Protein AF-A0A382LK13-F1 (afdb_monomer)

Secondary structure (DSSP, 8-state):
-EEES-HHHHHHHHHHHHHHSSS---EEE--TT-HHHHHHHHHHHHHHHS---EEEE---------TTT--HHHHHHHHIIIIIHHHHHHHHHHHHHHHHT-EEEEEE--THHHH--TT-HHHHHHHHHHHHHHHHHHHHHGGGTEEEEEE--------

pLDDT: mean 95.88, std 5.95, range [46.34, 98.88]

Sequence (159 aa):
MCVSRNTDEIQNVAKNITSNTRSKAFGFCCDISNTENVSDLIQSILNQFNKIDILVNNAGITKDALIIKMTENEWDEVININLKGAFNMTKAVTKPMMKNRIGRIINISSVIGITGNIGQINYAASKAGLIGMTKSTAKELASRSITANCIAPGYIQTD

Organism: NCBI:txid408172

Nearest PDB structures (foldseek):
  4jro-assembly1_D  TM=9.804E-01  e=1.209E-19  Listeria monocytogenes EGD-e
  4jro-assembly1_B  TM=9.670E-01  e=4.165E-19  Listeria monocytogenes EGD-e
  4jro-assembly1_C  TM=8.910E-01  e=2.172E-19  Listeria monocytogenes EGD-e
  1x1t-assembly1_A  TM=9.361E-01  e=2.455E-16  Pseudomonas fragi
  2ztv-assembly1_D  TM=9.335E-01  e=2.455E-16  Pseudomonas fragi

Foldseek 3Di:
DAEEQDQVVQQVVQVVCVVVDVDHGDYDHAQLLDLVRLLVVLVVVCVVPVADQEAELDDFDFDFAAPVPDDPVRLCVRLSTLAVSLVSNCVNRLVSCLVVLHHEYEHEAAVCLVVPDGRGPSNVVSSVNSVVVQVVSQVVCVVSNYHGYYDHDYDDDDD

InterPro domains:
  IPR002347 Short-chain dehydrogenase/reductase SDR [PF00106] (2-159)
  IPR002347 Short-chain dehydrogenase/reductase SDR [PR00080] (50-61)
  IPR002347 Short-chain dehydrogenase/reductase SDR [PR00080] (103-111)
  IPR002347 Short-chain dehydrogenase/reductase SDR [PR00080] (123-142)
  IPR002347 Short-chain dehydrogenase/reductase SDR [PR00081] (50-61)
  IPR002347 Short-chain dehydrogenase/reductase SDR [PR00081] (97-113)
  IPR002347 Short-chain dehydrogenase/reductase SDR [PR00081] (123-142)
  IPR002347 Short-chain dehydrogenase/reductase SDR [PR00081] (144-159)
  IPR020904 Short-chain dehydrogenase/reductase, conserved site [PS00061] (110-138)
  IPR036291 NAD(P)-binding domain superfamily [SSF51735] (2-159)

Radius of gyration: 16.33 Å; Cα contacts (8 Å, |Δi|>4): 268; chains: 1; bounding box: 41×36×41 Å

Solvent-accessible surface area (backbone atoms only — not comparable to full-atom values): 8398 Å² total; per-residue (Å²): 114,44,78,31,75,49,54,69,61,29,42,50,52,17,50,52,47,35,74,77,42,98,50,86,46,47,44,41,66,42,55,45,60,39,59,64,53,37,44,54,50,51,52,53,49,34,73,75,61,74,64,64,59,68,47,73,40,63,73,67,65,78,69,79,33,48,78,95,71,51,48,68,66,54,36,48,52,25,33,34,40,37,31,46,12,41,49,39,52,49,60,62,46,45,62,62,16,52,73,68,48,34,32,39,38,38,37,58,39,28,44,40,27,75,72,49,53,92,30,26,62,42,42,18,50,18,24,31,47,42,50,56,51,27,56,51,51,21,66,72,33,44,93,39,58,24,48,42,45,65,47,56,52,70,97,70,97,72,136

Structure (mmCIF, N/CA/C/O backbone):
data_AF-A0A382LK13-F1
#
_entry.id   AF-A0A382LK13-F1
#
loop_
_atom_site.group_PDB
_atom_site.id
_atom_site.type_symbol
_atom_site.label_atom_id
_atom_site.label_alt_id
_atom_site.label_comp_id
_atom_site.label_asym_id
_atom_site.label_entity_id
_atom_site.label_seq_id
_atom_site.pdbx_PDB_ins_code
_atom_site.Cartn_x
_atom_site.Cartn_y
_atom_site.Cartn_z
_atom_site.occupancy
_atom_site.B_iso_or_equiv
_atom_site.auth_seq_id
_atom_site.auth_comp_id
_atom_site.auth_asym_id
_atom_site.auth_atom_id
_atom_site.pdbx_PDB_model_num
ATOM 1 N N . MET A 1 1 ? -10.081 9.928 4.871 1.00 93.25 1 MET A N 1
ATOM 2 C CA . MET A 1 1 ? -8.762 10.584 5.001 1.00 93.25 1 MET A CA 1
ATOM 3 C C . MET A 1 1 ? -7.957 10.154 3.800 1.00 93.25 1 MET A C 1
ATOM 5 O O . MET A 1 1 ? -8.002 8.975 3.468 1.00 93.25 1 MET A O 1
ATOM 9 N N . CYS A 1 2 ? -7.321 11.094 3.120 1.00 94.44 2 CYS A N 1
ATOM 10 C CA . CYS A 1 2 ? -6.597 10.853 1.881 1.00 94.44 2 CYS A CA 1
ATOM 11 C C . CYS A 1 2 ? -5.125 11.181 2.136 1.00 94.44 2 CYS A C 1
ATOM 13 O O . CYS A 1 2 ? -4.834 12.196 2.765 1.00 94.44 2 CYS A O 1
ATOM 15 N N . VAL A 1 3 ? -4.216 10.313 1.697 1.00 94.31 3 VAL A N 1
ATOM 16 C CA . VAL A 1 3 ? -2.779 10.435 1.968 1.00 94.31 3 VAL A CA 1
ATOM 17 C C . VAL A 1 3 ? -2.021 10.357 0.649 1.00 94.31 3 VAL A C 1
ATOM 19 O O . VAL A 1 3 ? -2.265 9.442 -0.137 1.00 94.31 3 VAL A O 1
ATOM 22 N N . SER A 1 4 ? -1.123 11.307 0.394 1.00 93.31 4 SER A N 1
ATOM 23 C CA . SER A 1 4 ? -0.221 11.292 -0.766 1.00 93.31 4 SER A CA 1
ATOM 24 C C . SER A 1 4 ? 1.045 12.107 -0.466 1.00 93.31 4 SER A C 1
ATOM 26 O O . SER A 1 4 ? 1.144 12.721 0.590 1.00 93.31 4 SER A O 1
ATOM 28 N N . ARG A 1 5 ? 2.017 12.130 -1.385 1.00 92.44 5 ARG A N 1
ATOM 29 C CA . ARG A 1 5 ? 3.214 12.989 -1.274 1.00 92.44 5 ARG A CA 1
ATOM 30 C C . ARG A 1 5 ? 3.002 14.404 -1.830 1.00 92.44 5 ARG A C 1
ATOM 32 O O . ARG A 1 5 ? 3.836 15.270 -1.600 1.00 92.44 5 ARG A O 1
ATOM 39 N N . ASN A 1 6 ? 1.917 14.638 -2.570 1.00 92.75 6 ASN A N 1
ATOM 40 C CA . ASN A 1 6 ? 1.614 15.937 -3.168 1.00 92.75 6 ASN A CA 1
ATOM 41 C C . ASN A 1 6 ? 0.555 16.658 -2.327 1.00 92.75 6 ASN A C 1
ATOM 43 O O . ASN A 1 6 ? -0.628 16.306 -2.352 1.00 92.75 6 ASN A O 1
ATOM 47 N N . THR A 1 7 ? 0.998 17.667 -1.577 1.00 92.88 7 THR A N 1
ATOM 48 C CA . THR A 1 7 ? 0.142 18.441 -0.674 1.00 92.88 7 THR A CA 1
ATOM 49 C C . THR A 1 7 ? -1.004 19.124 -1.417 1.00 92.88 7 THR A C 1
ATOM 51 O O . THR A 1 7 ? -2.146 19.037 -0.973 1.00 92.88 7 THR A O 1
ATOM 54 N N . ASP A 1 8 ? -0.742 19.766 -2.552 1.00 92.81 8 ASP A N 1
ATOM 55 C CA . ASP A 1 8 ? -1.765 20.550 -3.248 1.00 92.81 8 ASP A CA 1
ATOM 56 C C . ASP A 1 8 ? -2.848 19.643 -3.839 1.00 92.81 8 ASP A C 1
ATOM 58 O O . ASP A 1 8 ? -4.044 19.871 -3.636 1.00 92.81 8 ASP A O 1
ATOM 62 N N . GLU A 1 9 ? -2.440 18.548 -4.481 1.00 92.94 9 GLU A N 1
ATOM 63 C CA . GLU A 1 9 ? -3.368 17.549 -5.013 1.00 92.94 9 GLU A CA 1
ATOM 64 C C . GLU A 1 9 ? -4.213 16.914 -3.907 1.00 92.94 9 GLU A C 1
ATOM 66 O O . GLU A 1 9 ? -5.436 16.823 -4.042 1.00 92.94 9 GLU A O 1
ATOM 71 N N . ILE A 1 10 ? -3.606 16.510 -2.783 1.00 94.94 10 ILE A N 1
ATOM 72 C CA . ILE A 1 10 ? -4.355 15.814 -1.730 1.00 94.94 10 ILE A CA 1
ATOM 73 C C . ILE A 1 10 ? -5.332 16.736 -1.006 1.00 94.94 10 ILE A C 1
ATOM 75 O O . ILE A 1 10 ? -6.418 16.295 -0.615 1.00 94.94 10 ILE A O 1
ATOM 79 N N . GLN A 1 11 ? -4.990 18.021 -0.866 1.00 95.19 11 GLN A N 1
ATOM 80 C CA . GLN A 1 11 ? -5.921 19.016 -0.342 1.00 95.19 11 GLN A CA 1
ATOM 81 C C . GLN A 1 11 ? -7.069 19.273 -1.320 1.00 95.19 11 GLN A C 1
ATOM 83 O O . GLN A 1 11 ? -8.221 19.357 -0.891 1.00 95.19 11 GLN A O 1
ATOM 88 N N . ASN A 1 12 ? -6.796 19.345 -2.624 1.00 95.56 12 ASN A N 1
ATOM 89 C CA . ASN A 1 12 ? -7.837 19.521 -3.637 1.00 95.56 12 ASN A CA 1
ATOM 90 C C . ASN A 1 12 ? -8.798 18.327 -3.679 1.00 95.56 12 ASN A C 1
ATOM 92 O O . ASN A 1 12 ? -10.013 18.522 -3.671 1.00 95.56 12 ASN A O 1
ATOM 96 N N . VAL A 1 13 ? -8.285 17.095 -3.613 1.00 95.00 13 VAL A N 1
ATOM 97 C CA . VAL A 1 13 ? -9.114 15.882 -3.514 1.00 95.00 13 VAL A CA 1
ATOM 98 C C . VAL A 1 13 ? -9.992 15.917 -2.260 1.00 95.00 13 VAL A C 1
ATOM 100 O O . VAL A 1 13 ? -11.196 15.676 -2.342 1.00 95.00 13 VAL A O 1
ATOM 103 N N . ALA A 1 14 ? -9.433 16.266 -1.098 1.00 95.88 14 ALA A N 1
ATOM 104 C CA . ALA A 1 14 ? -10.203 16.352 0.142 1.00 95.88 14 ALA A CA 1
ATOM 105 C C . ALA A 1 14 ? -11.300 17.432 0.086 1.00 95.88 14 ALA A C 1
ATOM 107 O O . ALA A 1 14 ? -12.428 17.194 0.534 1.00 95.88 14 ALA A O 1
ATOM 108 N N . LYS A 1 15 ? -11.005 18.597 -0.505 1.00 95.62 15 LYS A N 1
ATOM 109 C CA . LYS A 1 15 ? -11.997 19.656 -0.745 1.00 95.62 15 LYS A CA 1
ATOM 110 C C . LYS A 1 15 ? -13.111 19.170 -1.666 1.00 95.62 15 LYS A C 1
ATOM 112 O O . LYS A 1 15 ? -14.274 19.318 -1.309 1.00 95.62 15 LYS A O 1
ATOM 117 N N . ASN A 1 16 ? -12.762 18.527 -2.780 1.00 96.31 16 ASN A N 1
ATOM 118 C CA . ASN A 1 16 ? -13.726 17.996 -3.745 1.00 96.31 16 ASN A CA 1
ATOM 119 C C . ASN A 1 16 ? -14.642 16.934 -3.129 1.00 96.31 16 ASN A C 1
ATOM 121 O O . ASN A 1 16 ? -15.844 16.943 -3.375 1.00 96.31 16 ASN A O 1
ATOM 125 N N . ILE A 1 17 ? -14.117 16.034 -2.294 1.00 96.00 17 ILE A N 1
ATOM 126 C CA . ILE A 1 17 ? -14.958 15.054 -1.590 1.00 96.00 17 ILE A CA 1
ATOM 127 C C . ILE A 1 17 ? -15.906 15.766 -0.621 1.00 96.00 17 ILE A C 1
ATOM 129 O O . ILE A 1 17 ? -17.088 15.436 -0.561 1.00 96.00 17 ILE A O 1
ATOM 133 N N . THR A 1 18 ? -15.403 16.751 0.123 1.00 96.12 18 THR A N 1
ATOM 134 C CA . THR A 1 18 ? -16.205 17.477 1.116 1.00 96.12 18 THR A CA 1
ATOM 135 C C . THR A 1 18 ? -17.287 18.346 0.467 1.00 96.12 18 THR A C 1
ATOM 137 O O . THR A 1 18 ? -18.356 18.500 1.045 1.00 96.12 18 THR A O 1
ATOM 140 N N . SER A 1 19 ? -17.047 18.897 -0.728 1.00 96.12 19 SER A N 1
ATOM 141 C CA . SER A 1 19 ? -18.035 19.710 -1.451 1.00 96.12 19 SER A CA 1
ATOM 142 C C . SER A 1 19 ? -19.097 18.875 -2.170 1.00 96.12 19 SER A C 1
ATOM 144 O O . SER A 1 19 ? -20.247 19.298 -2.246 1.00 96.12 19 SER A O 1
ATOM 146 N N . ASN A 1 20 ? -18.738 17.690 -2.674 1.00 96.06 20 ASN A N 1
ATOM 147 C CA . ASN A 1 20 ? -19.639 16.839 -3.461 1.00 96.06 20 ASN A CA 1
ATOM 148 C C . ASN A 1 20 ? -20.359 15.760 -2.638 1.00 96.06 20 ASN A C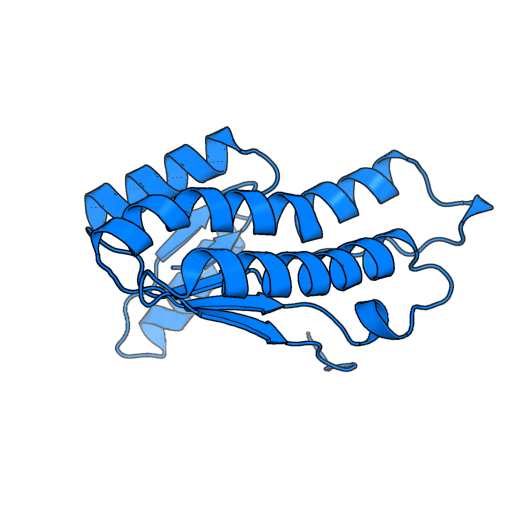 1
ATOM 150 O O . ASN A 1 20 ? -21.200 15.032 -3.164 1.00 96.06 20 ASN A O 1
ATOM 154 N N . THR A 1 21 ? -20.039 15.620 -1.351 1.00 94.44 21 THR A N 1
ATOM 155 C CA . THR A 1 21 ? -20.644 14.611 -0.473 1.00 94.44 21 THR A CA 1
ATOM 156 C C . THR A 1 21 ? -21.045 15.221 0.867 1.00 94.44 21 THR A C 1
ATOM 158 O O . THR A 1 21 ? -20.646 16.325 1.217 1.00 94.44 21 THR A O 1
ATOM 161 N N . ARG A 1 22 ? -21.823 14.486 1.671 1.00 93.56 22 ARG A N 1
ATOM 162 C CA . ARG A 1 22 ? -22.114 14.874 3.067 1.00 93.56 22 ARG A CA 1
ATOM 163 C C . ARG A 1 22 ? -20.983 14.504 4.038 1.00 93.56 22 ARG A C 1
ATOM 165 O O . ARG A 1 22 ? -21.111 14.719 5.242 1.00 93.56 22 ARG A O 1
ATOM 172 N N . SER A 1 23 ? -19.907 13.897 3.543 1.00 92.62 23 SER A N 1
ATOM 173 C CA . SER A 1 23 ? -18.789 13.412 4.346 1.00 92.62 23 SER A CA 1
ATOM 174 C C . SER A 1 23 ? -17.690 14.464 4.446 1.00 92.62 23 SER A C 1
ATOM 176 O O . SER A 1 23 ? -17.420 15.194 3.500 1.00 92.62 23 SER A O 1
ATOM 178 N N . LYS A 1 24 ? -17.000 14.509 5.590 1.00 94.81 24 LYS A N 1
ATOM 179 C CA . LYS A 1 24 ? -15.774 15.303 5.733 1.00 94.81 24 LYS A CA 1
ATOM 180 C C . LYS A 1 24 ? -14.581 14.500 5.229 1.00 94.81 24 LYS A C 1
ATOM 182 O O . LYS A 1 24 ? -14.390 13.355 5.645 1.00 94.81 24 LYS A O 1
ATOM 187 N N . ALA A 1 25 ? -13.757 15.112 4.390 1.00 95.75 25 ALA A N 1
ATOM 188 C CA . ALA A 1 25 ? -12.476 14.560 3.980 1.00 95.75 25 ALA A CA 1
ATOM 189 C C . ALA A 1 25 ? -11.324 15.469 4.417 1.00 95.75 25 ALA A C 1
ATOM 191 O O . ALA A 1 25 ? -11.460 16.682 4.531 1.00 95.75 25 ALA A O 1
ATOM 192 N N . PHE A 1 26 ? -10.179 14.843 4.664 1.00 95.75 26 PHE A N 1
ATOM 193 C CA . PHE A 1 26 ? -8.954 15.494 5.114 1.00 95.75 26 PHE A CA 1
ATOM 194 C C . PHE A 1 26 ? -7.801 14.927 4.295 1.00 95.75 26 PHE A C 1
ATOM 196 O O . PHE A 1 26 ? -7.704 13.699 4.171 1.00 95.75 26 PHE A O 1
ATOM 203 N N . GLY A 1 27 ? -6.980 15.810 3.731 1.00 95.75 27 GLY A N 1
ATOM 204 C CA . GLY A 1 27 ? -5.771 15.457 3.000 1.00 95.75 27 GLY A CA 1
ATOM 205 C C . GLY A 1 27 ? -4.547 15.548 3.906 1.00 95.75 27 GLY A C 1
ATOM 206 O O . GLY A 1 27 ? -4.400 16.525 4.638 1.00 95.75 27 GLY A O 1
ATOM 207 N N . PHE A 1 28 ? -3.676 14.546 3.848 1.00 95.75 28 PHE A N 1
ATOM 208 C CA . PHE A 1 28 ? -2.416 14.507 4.585 1.00 95.75 28 PHE A CA 1
ATOM 209 C C . PHE A 1 28 ? -1.262 14.248 3.626 1.00 95.75 28 PHE A C 1
ATOM 211 O O . PHE A 1 28 ? -1.332 13.341 2.794 1.00 95.75 28 PHE A O 1
ATOM 218 N N . CYS A 1 29 ? -0.198 15.036 3.766 1.00 95.31 29 CYS A N 1
ATOM 219 C CA . CYS A 1 29 ? 1.042 14.802 3.045 1.00 95.31 29 CYS A CA 1
ATOM 220 C C . CYS A 1 29 ? 1.910 13.813 3.833 1.00 95.31 29 CYS A C 1
ATOM 222 O O . CYS A 1 29 ? 2.182 14.046 5.011 1.00 95.31 29 CYS A O 1
ATOM 224 N N . CYS A 1 30 ? 2.293 12.694 3.222 1.00 95.94 30 CYS A N 1
ATOM 225 C CA . CYS A 1 30 ? 3.136 11.676 3.845 1.00 95.94 30 CYS A CA 1
ATOM 226 C C . CYS A 1 30 ? 3.795 10.794 2.781 1.00 95.94 30 CYS A C 1
ATOM 228 O O . CYS A 1 30 ? 3.131 10.309 1.859 1.00 95.94 30 CYS A O 1
ATOM 230 N N . ASP A 1 31 ? 5.095 10.546 2.940 1.00 95.81 31 ASP A N 1
ATOM 231 C CA . ASP A 1 31 ? 5.781 9.485 2.215 1.00 95.81 31 ASP A CA 1
ATOM 232 C C . ASP A 1 31 ? 5.607 8.156 2.952 1.00 95.81 31 ASP A C 1
ATOM 234 O O . ASP A 1 31 ? 6.219 7.899 3.989 1.00 95.81 31 ASP A O 1
ATOM 238 N N . ILE A 1 32 ? 4.775 7.283 2.384 1.00 96.88 32 ILE A N 1
ATOM 239 C CA . ILE A 1 32 ? 4.462 5.988 2.989 1.00 96.88 32 ILE A CA 1
ATOM 240 C C . ILE A 1 32 ? 5.651 5.017 2.997 1.00 96.88 32 ILE A C 1
ATOM 242 O O . ILE A 1 32 ? 5.643 4.045 3.754 1.00 96.88 32 ILE A O 1
ATOM 246 N N . SER A 1 33 ? 6.682 5.259 2.182 1.00 96.19 33 SER A N 1
ATOM 247 C CA . SER A 1 33 ? 7.898 4.441 2.179 1.00 96.19 33 SER A CA 1
ATOM 248 C C . SER A 1 33 ? 8.762 4.669 3.430 1.00 96.19 33 SER A C 1
ATOM 250 O O . SER A 1 33 ? 9.547 3.788 3.808 1.00 96.19 33 SER A O 1
ATOM 252 N N . ASN A 1 34 ? 8.560 5.802 4.119 1.00 97.06 34 ASN A N 1
ATOM 253 C CA . ASN A 1 34 ? 9.216 6.156 5.371 1.00 97.06 34 ASN A CA 1
ATOM 254 C C . ASN A 1 34 ? 8.366 5.722 6.580 1.00 97.06 34 ASN A C 1
ATOM 256 O O . ASN A 1 34 ? 7.275 6.231 6.837 1.00 97.06 34 ASN A O 1
ATOM 260 N N . THR A 1 35 ? 8.895 4.779 7.358 1.00 95.44 35 THR A N 1
ATOM 261 C CA . THR A 1 35 ? 8.200 4.193 8.512 1.00 95.44 35 THR A CA 1
ATOM 262 C C . THR A 1 35 ? 7.894 5.210 9.615 1.00 95.44 35 THR A C 1
ATOM 264 O O . THR A 1 35 ? 6.840 5.117 10.243 1.00 95.44 35 THR A O 1
ATOM 267 N N . GLU A 1 36 ? 8.788 6.170 9.860 1.00 96.69 36 GLU A N 1
ATOM 268 C CA . GLU A 1 36 ? 8.609 7.199 10.891 1.00 96.69 36 GLU A CA 1
ATOM 269 C C . GLU A 1 36 ? 7.500 8.171 10.482 1.00 96.69 36 GLU A C 1
ATOM 271 O O . GLU A 1 36 ? 6.562 8.380 11.246 1.00 96.69 36 GLU A O 1
ATOM 276 N N . ASN A 1 37 ? 7.514 8.643 9.229 1.00 95.31 37 ASN A N 1
ATOM 277 C CA . ASN A 1 37 ? 6.457 9.511 8.694 1.00 95.31 37 ASN A CA 1
ATOM 278 C C . ASN A 1 37 ? 5.071 8.856 8.785 1.00 95.31 37 ASN A C 1
ATOM 280 O O . ASN A 1 37 ? 4.093 9.519 9.133 1.00 95.31 37 ASN A O 1
ATOM 284 N N . VAL A 1 38 ? 4.979 7.553 8.497 1.00 97.88 38 VAL A N 1
ATOM 285 C CA . VAL A 1 38 ? 3.730 6.792 8.639 1.00 97.88 38 VAL A CA 1
ATOM 286 C C . VAL A 1 38 ? 3.305 6.686 10.102 1.00 97.88 38 VAL A C 1
ATOM 288 O O . VAL A 1 38 ? 2.129 6.883 10.410 1.00 97.88 38 VAL A O 1
ATOM 291 N N . SER A 1 39 ? 4.237 6.375 11.005 1.00 96.62 39 SER A N 1
ATOM 292 C CA . SER A 1 39 ? 3.953 6.266 12.438 1.00 96.62 39 SER A CA 1
ATOM 293 C C . SER A 1 39 ? 3.407 7.580 12.998 1.00 96.62 39 SER A C 1
ATOM 295 O O . SER A 1 39 ? 2.357 7.583 13.644 1.00 96.62 39 SER A O 1
ATOM 297 N N . ASP A 1 40 ? 4.067 8.695 12.688 1.00 97.19 40 ASP A N 1
ATOM 298 C CA . ASP A 1 40 ? 3.676 10.028 13.147 1.00 97.19 40 ASP A CA 1
ATOM 299 C C . ASP A 1 40 ? 2.314 10.438 12.589 1.00 97.19 40 ASP A C 1
ATOM 301 O O . ASP A 1 40 ? 1.447 10.907 13.333 1.00 97.19 40 ASP A O 1
ATOM 305 N N . LEU A 1 41 ? 2.078 10.190 11.294 1.00 97.31 41 LEU A N 1
ATOM 306 C CA . LEU A 1 41 ? 0.784 10.440 10.667 1.00 97.31 41 LEU A CA 1
ATOM 307 C C . LEU A 1 41 ? -0.326 9.659 11.375 1.00 97.31 41 LEU A C 1
ATOM 309 O O . LEU A 1 41 ? -1.321 10.246 11.795 1.00 97.31 41 LEU A O 1
ATOM 313 N N . ILE A 1 42 ? -0.170 8.341 11.516 1.00 97.75 42 ILE A N 1
ATOM 314 C CA . ILE A 1 42 ? -1.199 7.484 12.113 1.00 97.75 42 ILE A CA 1
ATOM 315 C C . ILE A 1 42 ? -1.451 7.870 13.571 1.00 97.75 42 ILE A C 1
ATOM 317 O O . ILE A 1 42 ? -2.609 7.926 13.986 1.00 97.75 42 ILE A O 1
ATOM 321 N N . GLN A 1 43 ? -0.409 8.209 14.333 1.00 96.81 43 GLN A N 1
ATOM 322 C CA . GLN A 1 43 ? -0.571 8.699 15.698 1.00 96.81 43 GLN A CA 1
ATOM 323 C C . GLN A 1 43 ? -1.370 10.008 15.737 1.00 96.81 43 GLN A C 1
ATOM 325 O O . GLN A 1 43 ? -2.294 10.134 16.540 1.00 96.81 43 GLN A O 1
ATOM 330 N N . SER A 1 44 ? -1.071 10.958 14.850 1.00 96.75 44 SER A N 1
ATOM 331 C CA . SER A 1 44 ? -1.787 12.236 14.765 1.00 96.75 44 SER A CA 1
ATOM 332 C C . SER A 1 44 ? -3.266 12.040 14.399 1.00 96.75 44 SER A C 1
ATOM 334 O O . SER A 1 44 ? -4.159 12.598 15.039 1.00 96.75 44 SER A O 1
ATOM 336 N N . ILE A 1 45 ? -3.543 11.146 13.444 1.00 96.38 45 ILE A N 1
ATOM 337 C CA . ILE A 1 45 ? -4.903 10.740 13.061 1.00 96.38 45 ILE A CA 1
ATOM 338 C C . ILE A 1 45 ? -5.652 10.133 14.250 1.00 96.38 45 ILE A C 1
ATOM 340 O O . ILE A 1 45 ? -6.797 10.497 14.520 1.00 96.38 45 ILE A O 1
ATOM 344 N N . LEU A 1 46 ? -5.024 9.210 14.976 1.00 96.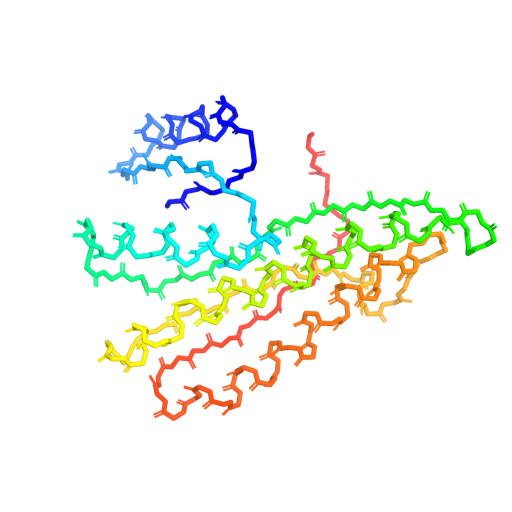38 46 LEU A N 1
ATOM 345 C CA . LEU A 1 46 ? -5.647 8.558 16.125 1.00 96.38 46 LEU A CA 1
ATOM 346 C C . LEU A 1 46 ? -5.877 9.534 17.279 1.00 96.38 46 LEU A C 1
ATOM 348 O O . LEU A 1 46 ? -6.904 9.429 17.937 1.00 96.38 46 LEU A O 1
ATOM 352 N N . ASN A 1 47 ? -4.993 10.507 17.493 1.00 96.31 47 ASN A N 1
ATOM 353 C CA . ASN A 1 47 ? -5.202 11.552 18.496 1.00 96.31 47 ASN A CA 1
ATOM 354 C C . ASN A 1 47 ? -6.422 12.425 18.165 1.00 96.31 47 ASN A C 1
ATOM 356 O O . ASN A 1 47 ? -7.137 12.851 19.068 1.00 96.31 47 ASN A O 1
ATOM 360 N N . GLN A 1 48 ? -6.675 12.684 16.879 1.00 94.88 48 GLN A N 1
ATOM 361 C CA . GLN A 1 48 ? -7.783 13.534 16.445 1.00 94.88 48 GLN A CA 1
ATOM 362 C C . GLN A 1 48 ? -9.119 12.779 16.324 1.00 94.88 48 GLN A C 1
ATOM 364 O O . GLN A 1 48 ? -10.174 13.341 16.617 1.00 94.88 48 GLN A O 1
ATOM 369 N N . PHE A 1 49 ? -9.096 11.520 15.877 1.00 93.44 49 PHE A N 1
ATOM 370 C CA . PHE A 1 49 ? -10.301 10.764 15.504 1.00 93.44 49 PHE A CA 1
ATOM 371 C C . PHE A 1 49 ? -10.517 9.479 16.316 1.00 93.44 49 PHE A C 1
ATOM 373 O O . PHE A 1 49 ? -11.521 8.796 16.118 1.00 93.44 49 PHE A O 1
ATOM 380 N N . ASN A 1 50 ? -9.606 9.142 17.235 1.00 93.44 50 ASN A N 1
ATOM 381 C CA . ASN A 1 50 ? -9.611 7.985 18.146 1.00 93.44 50 ASN A CA 1
ATOM 382 C C . ASN A 1 50 ? -9.531 6.593 17.499 1.00 93.44 50 ASN A C 1
ATOM 384 O O . ASN A 1 50 ? -9.136 5.630 18.160 1.00 93.44 50 ASN A O 1
ATOM 388 N N . LYS A 1 51 ? -9.913 6.446 16.227 1.00 94.88 51 LYS A N 1
ATOM 389 C CA . LYS A 1 51 ? 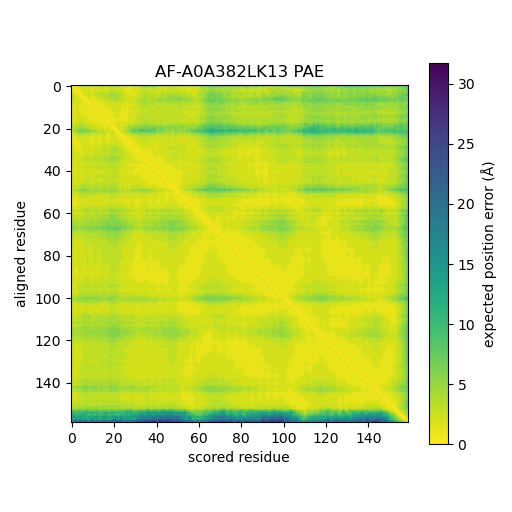-10.003 5.145 15.559 1.00 94.88 51 LYS A CA 1
ATOM 390 C C . LYS A 1 51 ? -9.756 5.217 14.056 1.00 94.88 51 LYS A C 1
ATOM 392 O O . LYS A 1 51 ? -10.015 6.230 13.413 1.00 94.88 51 LYS A O 1
ATOM 397 N N . ILE A 1 52 ? -9.320 4.085 13.506 1.00 97.44 52 ILE A N 1
ATOM 398 C CA . ILE A 1 52 ? -9.227 3.815 12.069 1.00 97.44 52 ILE A CA 1
ATOM 399 C C . ILE A 1 52 ? -9.890 2.457 11.833 1.00 97.44 52 ILE A C 1
ATOM 401 O O . ILE A 1 52 ? -9.354 1.428 12.238 1.00 97.44 52 ILE A O 1
ATOM 405 N N . ASP A 1 53 ? -11.062 2.458 11.201 1.00 97.50 53 ASP A N 1
ATOM 406 C CA . ASP A 1 53 ? -11.832 1.230 10.957 1.0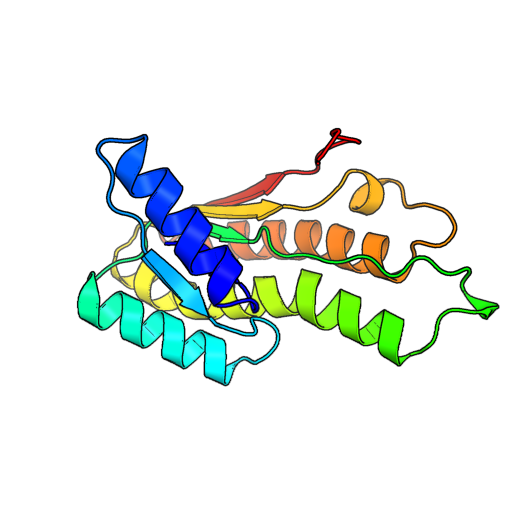0 97.50 53 ASP A CA 1
ATOM 407 C C . ASP A 1 53 ? -11.420 0.537 9.647 1.00 97.50 53 ASP A C 1
ATOM 409 O O . ASP A 1 53 ? -11.493 -0.687 9.528 1.00 97.50 53 ASP A O 1
ATOM 413 N N . ILE A 1 54 ? -10.986 1.319 8.652 1.00 98.50 54 ILE A N 1
ATOM 414 C CA . ILE A 1 54 ? -10.669 0.848 7.301 1.00 98.50 54 ILE A CA 1
ATOM 415 C C . ILE A 1 54 ? -9.347 1.466 6.843 1.00 98.50 54 ILE A C 1
ATOM 417 O O . ILE A 1 54 ? -9.173 2.683 6.907 1.00 98.50 54 ILE A O 1
ATOM 421 N N . LEU A 1 55 ? -8.446 0.626 6.341 1.00 98.69 55 LEU A N 1
ATOM 422 C CA . LEU A 1 55 ? -7.241 1.018 5.619 1.00 98.69 55 LEU A CA 1
ATOM 423 C C . LEU A 1 55 ? -7.345 0.530 4.173 1.00 98.69 55 LEU A C 1
ATOM 425 O O . LEU A 1 55 ? -7.561 -0.658 3.934 1.00 98.69 55 LEU A O 1
ATOM 429 N N . VAL A 1 56 ? -7.136 1.435 3.217 1.00 98.69 56 VAL A N 1
ATOM 430 C CA . VAL A 1 56 ? -7.011 1.099 1.793 1.00 98.69 56 VAL A CA 1
ATOM 431 C C . VAL A 1 56 ? -5.609 1.472 1.322 1.00 98.69 56 VAL A C 1
ATOM 433 O O . VAL A 1 56 ? -5.298 2.648 1.143 1.00 98.69 56 VAL A O 1
ATOM 436 N N . ASN A 1 57 ? -4.758 0.471 1.109 1.00 98.44 57 ASN A N 1
ATOM 437 C CA . ASN A 1 57 ? -3.435 0.652 0.523 1.00 98.44 57 ASN A CA 1
ATOM 438 C C . ASN A 1 57 ? -3.571 0.688 -1.002 1.00 98.44 57 ASN A C 1
ATOM 440 O O . ASN A 1 57 ? -3.538 -0.348 -1.669 1.00 98.44 57 ASN A O 1
ATOM 444 N N . ASN A 1 58 ? -3.784 1.895 -1.529 1.00 96.56 58 ASN A N 1
ATOM 445 C CA . ASN A 1 58 ? -3.954 2.153 -2.961 1.00 96.56 58 ASN A CA 1
ATOM 446 C C . ASN A 1 58 ? -2.708 2.743 -3.634 1.00 96.56 58 ASN A C 1
ATOM 448 O O . ASN A 1 58 ? -2.495 2.521 -4.822 1.00 96.56 58 ASN A O 1
ATOM 452 N N . ALA A 1 59 ? -1.906 3.510 -2.892 1.00 93.12 59 ALA A N 1
ATOM 453 C CA . ALA A 1 59 ? -0.753 4.205 -3.446 1.00 93.12 59 ALA A CA 1
ATOM 454 C C . ALA A 1 59 ? 0.186 3.234 -4.175 1.00 93.12 59 ALA A C 1
ATOM 456 O O . ALA A 1 59 ? 0.525 2.164 -3.666 1.00 93.12 59 ALA A O 1
ATOM 457 N N . GLY A 1 60 ? 0.602 3.621 -5.375 1.00 92.75 60 GLY A N 1
ATOM 458 C CA . GLY A 1 60 ? 1.569 2.863 -6.139 1.00 92.75 60 GLY A CA 1
ATOM 459 C C . GLY A 1 60 ? 2.045 3.604 -7.376 1.00 92.75 60 GLY A C 1
ATOM 460 O O . GLY A 1 60 ? 1.368 4.497 -7.878 1.00 92.75 60 GLY A O 1
ATOM 461 N N . ILE A 1 61 ? 3.219 3.213 -7.847 1.00 95.81 61 ILE A N 1
ATOM 462 C CA . ILE A 1 61 ? 3.879 3.715 -9.049 1.00 95.81 61 ILE A CA 1
ATOM 463 C C . ILE A 1 61 ? 4.326 2.539 -9.922 1.00 95.81 61 ILE A C 1
ATOM 465 O O . ILE A 1 61 ? 4.368 1.394 -9.462 1.00 95.81 61 ILE A O 1
ATOM 469 N N . THR A 1 62 ? 4.698 2.824 -11.165 1.00 93.19 62 THR A N 1
ATOM 470 C CA . THR A 1 62 ? 5.423 1.889 -12.030 1.00 93.19 62 THR A CA 1
ATOM 471 C C . THR A 1 62 ? 6.632 2.583 -12.651 1.00 93.19 62 THR A C 1
ATOM 473 O O . THR A 1 62 ? 6.630 3.804 -12.824 1.00 93.19 62 THR A O 1
ATOM 476 N N . LYS A 1 63 ? 7.667 1.802 -12.961 1.00 95.75 63 LYS A N 1
ATOM 477 C CA . LYS A 1 63 ? 8.866 2.222 -13.695 1.00 95.75 63 LYS A CA 1
ATOM 478 C C . LYS A 1 63 ? 9.179 1.129 -14.702 1.00 95.75 63 LYS A C 1
ATOM 480 O O . LYS A 1 63 ? 9.812 0.130 -14.358 1.00 95.75 63 LYS A O 1
ATOM 485 N N . ASP A 1 64 ? 8.646 1.298 -15.904 1.00 96.50 64 ASP A N 1
ATOM 486 C CA . ASP A 1 64 ? 8.699 0.276 -16.938 1.00 96.50 64 ASP A CA 1
ATOM 487 C C . ASP A 1 64 ? 10.070 0.292 -17.621 1.00 96.50 64 ASP A C 1
ATOM 489 O O . ASP A 1 64 ? 10.475 1.283 -18.227 1.00 96.50 64 ASP A O 1
ATOM 493 N N . ALA A 1 65 ? 10.778 -0.828 -17.541 1.00 95.62 65 ALA A N 1
ATOM 494 C CA . ALA A 1 65 ? 12.054 -1.048 -18.199 1.00 95.62 65 ALA A CA 1
ATOM 495 C C . ALA A 1 65 ? 12.288 -2.550 -18.400 1.00 95.62 65 ALA A C 1
ATOM 497 O O . ALA A 1 65 ? 11.982 -3.377 -17.538 1.00 95.62 65 ALA A O 1
ATOM 498 N N . LEU A 1 66 ? 12.881 -2.929 -19.537 1.00 97.31 66 LEU A N 1
ATOM 499 C CA . LEU A 1 66 ? 13.430 -4.280 -19.683 1.00 97.31 66 LEU A CA 1
ATOM 500 C C . LEU A 1 66 ? 14.474 -4.523 -18.588 1.00 97.31 66 LEU A C 1
ATOM 502 O O . LEU A 1 66 ? 15.181 -3.592 -18.214 1.00 97.31 66 LEU A O 1
ATOM 506 N N . ILE A 1 67 ? 14.626 -5.772 -18.138 1.00 97.06 67 ILE A N 1
ATOM 507 C CA . ILE A 1 67 ? 15.525 -6.130 -17.024 1.00 97.06 67 ILE A CA 1
ATOM 508 C C . ILE A 1 67 ? 16.939 -5.558 -17.223 1.00 97.06 67 ILE A C 1
ATOM 510 O O . ILE A 1 67 ? 17.506 -5.001 -16.296 1.00 97.06 67 ILE A O 1
ATOM 514 N N . ILE A 1 68 ? 17.476 -5.612 -18.447 1.00 97.44 68 ILE A N 1
ATOM 515 C CA . ILE A 1 68 ? 18.820 -5.101 -18.777 1.00 97.44 68 ILE A CA 1
ATOM 516 C C . ILE A 1 68 ? 18.967 -3.571 -18.669 1.00 97.44 68 ILE A C 1
ATOM 518 O O . ILE A 1 68 ? 20.081 -3.064 -18.625 1.00 97.44 68 ILE A O 1
ATOM 522 N N . LYS A 1 69 ? 17.857 -2.827 -18.677 1.00 97.94 69 LYS A N 1
ATOM 523 C CA . LYS A 1 69 ? 17.834 -1.358 -18.609 1.00 97.94 69 LYS A CA 1
ATOM 524 C C . LYS A 1 69 ? 17.333 -0.828 -17.270 1.00 97.94 69 LYS A C 1
ATOM 526 O O . LYS A 1 69 ? 17.499 0.358 -17.015 1.00 97.94 69 LYS A O 1
ATOM 531 N N . MET A 1 70 ? 16.694 -1.673 -16.464 1.00 98.25 70 MET A N 1
ATOM 532 C CA . MET A 1 70 ? 16.150 -1.270 -15.177 1.00 98.25 70 MET A CA 1
ATOM 533 C C . MET A 1 70 ? 17.289 -0.977 -14.209 1.00 98.25 70 MET A C 1
ATOM 535 O O . MET A 1 70 ? 18.153 -1.820 -13.975 1.00 98.25 70 MET A O 1
ATOM 539 N N . THR A 1 71 ? 17.275 0.221 -13.643 1.00 98.50 71 THR A N 1
ATOM 540 C CA . THR A 1 71 ? 18.225 0.605 -12.601 1.00 98.50 71 THR A CA 1
ATOM 541 C C . THR A 1 71 ? 17.782 0.074 -11.238 1.00 98.50 71 THR A C 1
ATOM 543 O O . THR A 1 71 ? 16.590 -0.126 -10.989 1.00 98.50 71 THR A O 1
ATOM 546 N N . GLU A 1 72 ? 18.731 -0.109 -10.318 1.00 98.25 72 GLU A N 1
ATOM 547 C CA . GLU A 1 72 ? 18.416 -0.489 -8.932 1.00 98.25 72 GLU A CA 1
ATOM 548 C C . GLU A 1 72 ? 17.517 0.551 -8.253 1.00 98.25 72 GLU A C 1
ATOM 550 O O . GLU A 1 72 ? 16.576 0.189 -7.557 1.00 98.25 72 GLU A O 1
ATOM 555 N N . ASN A 1 73 ? 17.718 1.839 -8.541 1.00 98.31 73 ASN A N 1
ATOM 556 C CA . ASN A 1 73 ? 16.875 2.906 -8.003 1.00 98.31 73 ASN A CA 1
ATOM 557 C C . ASN A 1 73 ? 15.415 2.792 -8.468 1.00 98.31 73 ASN A C 1
ATOM 559 O O . ASN A 1 73 ? 14.504 2.970 -7.665 1.00 98.31 73 ASN A O 1
ATOM 563 N N . GLU A 1 74 ? 15.166 2.487 -9.746 1.00 98.19 74 GLU A N 1
ATOM 564 C CA . GLU A 1 74 ? 13.803 2.278 -10.262 1.00 98.19 74 GLU A CA 1
ATOM 565 C C . GLU A 1 74 ? 13.147 1.028 -9.674 1.00 98.19 74 GLU A C 1
ATOM 567 O O . GLU A 1 74 ? 11.936 1.006 -9.439 1.00 98.19 74 GLU A O 1
ATOM 572 N N . TRP A 1 75 ? 13.934 -0.023 -9.443 1.00 98.44 75 TRP A N 1
ATOM 573 C CA . TRP A 1 75 ? 13.476 -1.206 -8.727 1.00 98.44 75 TRP A CA 1
ATOM 574 C C . TRP A 1 75 ? 13.079 -0.848 -7.290 1.00 98.44 75 TRP A C 1
ATOM 576 O O . TRP A 1 75 ? 11.935 -1.076 -6.884 1.00 98.44 75 TRP A O 1
ATOM 586 N N . ASP A 1 76 ? 13.995 -0.231 -6.548 1.00 98.44 76 ASP A N 1
ATOM 587 C CA . ASP A 1 76 ? 13.824 0.112 -5.143 1.00 98.44 76 ASP A CA 1
ATOM 588 C C . ASP A 1 76 ? 12.682 1.096 -4.931 1.00 98.44 76 ASP A C 1
ATOM 590 O O . ASP A 1 76 ? 11.899 0.914 -4.003 1.00 98.44 76 ASP A O 1
ATOM 594 N N . GLU A 1 77 ? 12.530 2.114 -5.780 1.00 98.06 77 GLU A N 1
ATOM 595 C CA . GLU A 1 77 ? 11.441 3.087 -5.660 1.00 98.06 77 GLU A CA 1
ATOM 596 C C . GLU A 1 77 ? 10.074 2.389 -5.743 1.00 98.06 77 GLU A C 1
ATOM 598 O O . GLU A 1 77 ? 9.202 2.598 -4.892 1.00 98.06 77 GLU A O 1
ATOM 603 N N . VAL A 1 78 ? 9.901 1.492 -6.721 1.00 98.38 78 VAL A N 1
ATOM 604 C CA . VAL A 1 78 ? 8.651 0.747 -6.913 1.00 98.38 78 VAL A CA 1
ATOM 605 C C . VAL A 1 78 ? 8.396 -0.212 -5.751 1.00 98.38 78 VAL A C 1
ATOM 607 O O . VAL A 1 78 ? 7.281 -0.238 -5.226 1.00 98.38 78 VAL A O 1
ATOM 610 N N . ILE A 1 79 ? 9.398 -0.970 -5.294 1.00 98.62 79 ILE A N 1
ATOM 611 C CA . ILE A 1 79 ? 9.240 -1.874 -4.143 1.00 98.62 79 ILE A CA 1
ATOM 612 C C . ILE A 1 79 ? 8.931 -1.086 -2.860 1.00 98.62 79 ILE A C 1
ATOM 614 O O . ILE A 1 79 ? 8.020 -1.452 -2.106 1.00 98.62 79 ILE A O 1
ATOM 618 N N . ASN A 1 80 ? 9.652 0.011 -2.618 1.00 98.31 80 ASN A N 1
ATOM 619 C CA . ASN A 1 80 ? 9.516 0.818 -1.411 1.00 98.31 80 ASN A CA 1
ATOM 620 C C . ASN A 1 80 ? 8.141 1.489 -1.315 1.00 98.31 80 ASN A C 1
ATOM 622 O O . ASN A 1 80 ? 7.551 1.529 -0.235 1.00 98.31 80 ASN A O 1
ATOM 626 N N . ILE A 1 81 ? 7.594 1.979 -2.427 1.00 97.88 81 ILE A N 1
ATOM 627 C CA . ILE A 1 81 ? 6.276 2.619 -2.428 1.00 97.88 81 ILE A CA 1
ATOM 628 C C . ILE A 1 81 ? 5.164 1.567 -2.435 1.00 97.88 81 ILE A C 1
ATOM 630 O O . ILE A 1 81 ? 4.303 1.575 -1.555 1.00 97.88 81 ILE A O 1
ATOM 634 N N . ASN A 1 82 ? 5.182 0.641 -3.396 1.00 98.38 82 ASN A N 1
ATOM 635 C CA . ASN A 1 82 ? 4.043 -0.243 -3.643 1.00 98.38 82 ASN A CA 1
ATOM 636 C C . ASN A 1 82 ? 3.897 -1.332 -2.578 1.00 98.38 82 ASN A C 1
ATOM 638 O O . ASN A 1 82 ? 2.772 -1.693 -2.235 1.00 98.38 82 ASN A O 1
ATOM 642 N N . LEU A 1 83 ? 5.013 -1.892 -2.096 1.00 98.62 83 LEU A N 1
ATOM 643 C CA . LEU A 1 83 ? 5.006 -3.031 -1.176 1.00 98.62 83 LEU A CA 1
ATOM 644 C C . LEU A 1 83 ? 5.342 -2.600 0.252 1.00 98.62 83 LEU A C 1
ATOM 646 O O . LEU A 1 83 ? 4.525 -2.786 1.156 1.00 98.62 83 LEU A O 1
ATOM 650 N N . LYS A 1 84 ? 6.513 -1.985 0.466 1.00 98.62 84 LYS A N 1
ATOM 651 C CA . LYS A 1 84 ? 6.927 -1.540 1.807 1.00 98.62 84 LYS A CA 1
ATOM 652 C C . LYS A 1 84 ? 5.993 -0.458 2.352 1.00 98.62 84 LYS A C 1
ATOM 654 O O . LYS A 1 84 ? 5.643 -0.518 3.526 1.00 98.62 84 LYS A O 1
ATOM 659 N N . GLY A 1 85 ? 5.514 0.464 1.518 1.00 98.44 85 GLY A N 1
ATOM 660 C CA . GLY A 1 85 ? 4.544 1.477 1.934 1.00 98.44 85 GLY A CA 1
ATOM 661 C C . GLY A 1 85 ? 3.240 0.878 2.467 1.00 98.44 85 GLY A C 1
ATOM 662 O O . GLY A 1 85 ? 2.784 1.229 3.556 1.00 98.44 85 GLY A O 1
ATOM 663 N N . ALA A 1 86 ? 2.682 -0.107 1.759 1.00 98.62 86 ALA A N 1
ATOM 664 C CA . ALA A 1 86 ? 1.498 -0.833 2.215 1.00 98.62 86 ALA A CA 1
ATOM 665 C C . ALA A 1 86 ? 1.760 -1.628 3.509 1.00 98.62 86 ALA A C 1
ATOM 667 O O . ALA A 1 86 ? 0.897 -1.682 4.392 1.00 98.62 86 ALA A O 1
ATOM 668 N N . PHE A 1 87 ? 2.954 -2.212 3.654 1.00 98.75 87 PHE A N 1
ATOM 669 C CA . PHE A 1 87 ? 3.388 -2.854 4.895 1.00 98.75 87 PHE A CA 1
ATOM 670 C C . PHE A 1 87 ? 3.464 -1.858 6.061 1.00 98.75 87 PHE A C 1
ATOM 672 O O . PHE A 1 87 ? 2.910 -2.134 7.124 1.00 98.75 87 PHE A O 1
ATOM 679 N N . ASN A 1 88 ? 4.088 -0.694 5.866 1.00 98.69 88 ASN A N 1
ATOM 680 C CA . ASN A 1 88 ? 4.235 0.340 6.892 1.00 98.69 88 ASN A CA 1
ATOM 681 C C . ASN A 1 88 ? 2.869 0.809 7.406 1.00 98.69 88 ASN A C 1
ATOM 683 O O . ASN A 1 88 ? 2.629 0.806 8.615 1.00 98.69 88 ASN A O 1
ATOM 687 N N . MET A 1 89 ? 1.952 1.139 6.490 1.00 98.56 89 MET A N 1
ATOM 688 C CA . MET A 1 89 ? 0.588 1.555 6.828 1.00 98.56 89 ME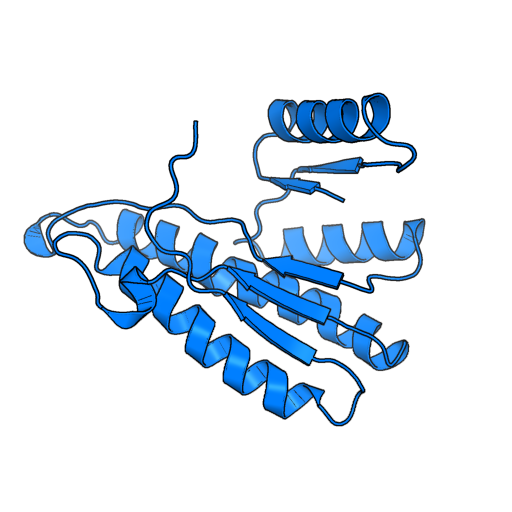T A CA 1
ATOM 689 C C . MET A 1 89 ? -0.168 0.450 7.570 1.00 98.56 89 MET A C 1
ATOM 691 O O . MET A 1 89 ? -0.777 0.702 8.609 1.00 98.56 89 MET A O 1
ATOM 695 N N . THR A 1 90 ? -0.080 -0.790 7.076 1.00 98.69 90 THR A N 1
ATOM 696 C CA . THR A 1 90 ? -0.696 -1.962 7.714 1.00 98.69 90 THR A CA 1
ATOM 697 C C . THR A 1 90 ? -0.177 -2.142 9.138 1.00 98.69 90 THR A C 1
ATOM 699 O O . THR A 1 90 ? -0.964 -2.202 10.078 1.00 98.69 90 THR A O 1
ATOM 702 N N . LYS A 1 91 ? 1.146 -2.143 9.324 1.00 98.44 91 LYS A N 1
ATOM 703 C CA . LYS A 1 91 ? 1.790 -2.281 10.634 1.00 98.44 91 LYS A CA 1
ATOM 704 C C . LYS A 1 91 ? 1.336 -1.195 11.611 1.00 98.44 91 LYS A C 1
ATOM 706 O O . LYS A 1 91 ? 1.033 -1.510 12.763 1.00 98.44 91 LYS A O 1
ATOM 711 N N . ALA A 1 92 ? 1.266 0.056 11.160 1.00 98.25 92 ALA A N 1
ATOM 712 C CA . ALA A 1 92 ? 0.893 1.190 11.999 1.00 98.25 92 ALA A CA 1
ATOM 713 C C . ALA A 1 92 ? -0.568 1.124 12.483 1.00 98.25 92 ALA A C 1
ATOM 715 O O . ALA A 1 92 ? -0.850 1.475 13.629 1.00 98.25 92 ALA A O 1
ATOM 716 N N . VAL A 1 93 ? -1.497 0.616 11.662 1.00 98.25 93 VAL A N 1
ATOM 717 C CA . VAL A 1 93 ? -2.914 0.487 12.057 1.00 98.25 93 VAL A CA 1
ATOM 718 C C . VAL A 1 93 ? -3.237 -0.805 12.812 1.00 98.25 93 VAL A C 1
ATOM 720 O O . VAL A 1 93 ? -4.258 -0.866 13.497 1.00 98.25 93 VAL A O 1
ATOM 723 N N . THR A 1 94 ? -2.386 -1.835 12.747 1.00 98.06 94 THR A N 1
ATOM 724 C CA . THR A 1 94 ? -2.673 -3.149 13.350 1.00 98.06 94 THR A CA 1
ATOM 725 C C . THR A 1 94 ? -2.943 -3.063 14.852 1.00 98.06 94 THR A C 1
ATOM 727 O O . THR A 1 94 ? -3.983 -3.525 15.318 1.00 98.06 94 THR A O 1
ATOM 730 N N . LYS A 1 95 ? -2.049 -2.441 15.633 1.00 96.81 95 LYS A N 1
ATOM 731 C CA . LYS A 1 95 ? -2.212 -2.334 17.095 1.00 96.81 95 LYS A CA 1
ATOM 732 C C . LYS A 1 95 ? -3.514 -1.616 17.505 1.00 96.81 95 LYS A C 1
ATOM 734 O O . LYS A 1 95 ? -4.239 -2.168 18.338 1.00 96.81 95 LYS A O 1
ATOM 739 N N . PRO A 1 96 ? -3.854 -0.427 16.967 1.00 97.25 96 PRO A N 1
ATOM 740 C CA . PRO A 1 96 ? -5.117 0.230 17.303 1.00 97.25 96 PRO A CA 1
ATOM 741 C C . PRO A 1 96 ? -6.347 -0.554 16.817 1.00 97.25 96 PRO A C 1
ATOM 743 O O . PRO A 1 96 ? -7.310 -0.667 17.574 1.00 97.25 96 PRO A O 1
ATOM 746 N N . MET A 1 97 ? -6.310 -1.177 15.631 1.00 98.25 97 MET A N 1
ATOM 747 C CA . MET A 1 97 ? -7.399 -2.054 15.167 1.00 98.25 97 MET A CA 1
ATOM 748 C C . MET A 1 97 ? -7.612 -3.250 16.109 1.00 98.25 97 MET A C 1
ATOM 750 O O . MET A 1 97 ? -8.745 -3.563 16.471 1.00 98.25 97 MET A O 1
ATOM 754 N N . MET A 1 98 ? -6.530 -3.883 16.582 1.00 97.50 98 MET A N 1
ATOM 755 C CA . MET A 1 98 ? -6.600 -4.993 17.542 1.00 97.50 98 MET A CA 1
ATOM 756 C C . MET A 1 98 ? -7.211 -4.559 18.876 1.00 97.50 98 MET A C 1
ATOM 758 O O . MET A 1 98 ? -8.033 -5.285 19.435 1.00 97.50 98 MET A O 1
ATOM 762 N N . LYS A 1 99 ? -6.829 -3.377 19.383 1.00 96.12 99 LYS A N 1
ATOM 763 C CA . LYS A 1 99 ? -7.396 -2.807 20.614 1.00 96.12 99 LYS A CA 1
ATOM 764 C C . LYS A 1 99 ? -8.902 -2.577 20.472 1.00 96.12 99 LYS A C 1
ATOM 766 O O . LYS A 1 99 ? -9.653 -2.905 21.386 1.00 96.12 99 LYS A O 1
ATOM 771 N N . ASN A 1 100 ? -9.330 -2.070 19.318 1.00 95.31 100 ASN A N 1
ATOM 772 C CA . ASN A 1 100 ? -10.732 -1.768 19.036 1.00 95.31 100 ASN A CA 1
ATOM 773 C C . ASN A 1 100 ? -11.544 -2.995 18.578 1.00 95.31 100 ASN A C 1
ATOM 775 O O . ASN A 1 100 ? -12.764 -2.902 18.472 1.00 95.31 100 ASN A O 1
ATOM 779 N N . ARG A 1 101 ? -10.890 -4.139 18.315 1.00 94.75 101 ARG A N 1
ATOM 780 C CA . ARG A 1 101 ? -11.490 -5.378 17.778 1.00 94.75 101 ARG A CA 1
ATOM 781 C C . ARG A 1 101 ? -12.288 -5.159 16.487 1.00 94.75 101 ARG A C 1
ATOM 783 O O . ARG A 1 101 ? -13.303 -5.813 16.248 1.00 94.75 101 ARG A O 1
ATOM 790 N N . ILE A 1 102 ? -11.827 -4.230 15.657 1.00 96.19 102 ILE A N 1
ATOM 791 C CA . ILE A 1 102 ? -12.414 -3.916 14.357 1.00 96.19 102 ILE A CA 1
ATOM 792 C C . ILE A 1 102 ? -11.313 -3.435 13.414 1.00 96.19 102 ILE A C 1
ATOM 794 O O . ILE A 1 102 ? -10.425 -2.683 13.809 1.00 96.19 102 ILE A O 1
ATOM 798 N N . GLY A 1 103 ? -11.365 -3.887 12.163 1.00 98.12 103 GLY A N 1
ATOM 799 C CA . GLY A 1 103 ? -10.431 -3.454 11.132 1.00 98.12 103 GLY A CA 1
ATOM 800 C C . GLY A 1 103 ? -10.709 -4.107 9.785 1.00 98.12 103 GLY A C 1
ATOM 801 O O . GLY A 1 103 ? -10.999 -5.306 9.709 1.00 98.12 103 GLY A O 1
ATOM 802 N N . ARG A 1 104 ? -10.636 -3.329 8.709 1.00 98.69 104 ARG A N 1
ATOM 803 C CA . ARG A 1 104 ? -10.695 -3.815 7.326 1.00 98.69 104 ARG A CA 1
ATOM 804 C C . ARG A 1 104 ? -9.486 -3.277 6.574 1.00 98.69 104 ARG A C 1
ATOM 806 O O . ARG A 1 104 ? -9.339 -2.068 6.446 1.00 98.69 104 ARG A O 1
ATOM 813 N N . ILE A 1 105 ? -8.629 -4.165 6.091 1.00 98.88 105 ILE A N 1
ATOM 814 C CA . ILE A 1 105 ? -7.448 -3.809 5.302 1.00 98.88 105 ILE A CA 1
ATOM 815 C C . ILE A 1 105 ? -7.698 -4.242 3.861 1.00 98.88 105 ILE A C 1
ATOM 817 O O . ILE A 1 105 ? -8.045 -5.394 3.604 1.00 98.88 105 ILE A O 1
ATOM 821 N N . ILE A 1 106 ? -7.551 -3.315 2.922 1.00 98.88 106 ILE A N 1
ATOM 822 C CA . ILE A 1 106 ? -7.739 -3.559 1.493 1.00 98.88 106 ILE A CA 1
ATOM 823 C C . ILE A 1 106 ? -6.449 -3.163 0.782 1.00 98.88 106 ILE A C 1
ATOM 825 O O . ILE A 1 106 ? -6.054 -2.002 0.817 1.00 98.88 106 ILE A O 1
ATOM 829 N N . ASN A 1 107 ? -5.798 -4.124 0.135 1.00 98.75 107 ASN A N 1
ATOM 830 C CA . ASN A 1 107 ? -4.593 -3.895 -0.658 1.00 98.75 107 ASN A CA 1
ATOM 831 C C . ASN A 1 107 ? -4.935 -3.915 -2.148 1.00 98.75 107 ASN A C 1
ATOM 833 O O . ASN A 1 107 ? -5.483 -4.904 -2.645 1.00 98.75 107 ASN A O 1
ATOM 837 N N . ILE A 1 108 ? -4.583 -2.850 -2.866 1.00 98.31 108 ILE A N 1
ATOM 838 C CA . ILE A 1 108 ? -4.790 -2.762 -4.313 1.00 98.31 108 ILE A CA 1
ATOM 839 C C . ILE A 1 108 ? -3.557 -3.321 -5.033 1.00 98.31 108 ILE A C 1
ATOM 841 O O . ILE A 1 108 ? -2.519 -2.666 -5.173 1.00 98.31 108 ILE A O 1
ATOM 845 N N . SER A 1 109 ? -3.675 -4.576 -5.462 1.00 97.56 109 SER A N 1
ATOM 846 C CA . SER A 1 109 ? -2.712 -5.258 -6.323 1.00 97.56 109 SER A CA 1
ATOM 847 C C . SER A 1 109 ? -2.969 -4.901 -7.805 1.00 97.56 109 SER A C 1
ATOM 849 O O . SER A 1 109 ? -3.319 -3.767 -8.122 1.00 97.56 109 SER A O 1
ATOM 851 N N . SER A 1 110 ? -2.742 -5.838 -8.721 1.00 96.44 110 SER A N 1
ATOM 852 C CA . SER A 1 110 ? -2.985 -5.752 -10.160 1.00 96.44 110 SER A CA 1
ATOM 853 C C . SER A 1 110 ? -3.019 -7.170 -10.729 1.00 96.44 110 SER A C 1
ATOM 855 O O . SER A 1 110 ? -2.345 -8.054 -10.192 1.00 96.44 110 SER A O 1
ATOM 857 N N . VAL A 1 111 ? -3.727 -7.391 -11.840 1.00 96.88 111 VAL A N 1
ATOM 858 C CA . VAL A 1 111 ? -3.577 -8.632 -12.626 1.00 96.88 111 VAL A CA 1
ATOM 859 C C . VAL A 1 111 ? -2.119 -8.887 -13.019 1.00 96.88 111 VAL A C 1
ATOM 861 O O . VAL A 1 111 ? -1.699 -10.038 -13.057 1.00 96.88 111 VAL A O 1
ATOM 864 N N . ILE A 1 112 ? -1.310 -7.834 -13.180 1.00 96.88 112 ILE A N 1
ATOM 865 C CA . ILE A 1 112 ? 0.127 -7.945 -13.464 1.00 96.88 112 ILE A CA 1
ATOM 866 C C . ILE A 1 112 ? 0.900 -8.571 -12.295 1.00 96.88 112 ILE A C 1
ATOM 868 O O . ILE A 1 112 ? 1.902 -9.243 -12.512 1.00 96.88 112 ILE A O 1
ATOM 872 N N . GLY A 1 113 ? 0.412 -8.442 -11.057 1.00 96.19 113 GLY A N 1
ATOM 873 C CA . GLY A 1 113 ? 0.957 -9.172 -9.907 1.00 96.19 113 GLY A CA 1
ATOM 874 C C . GLY A 1 113 ? 0.680 -10.681 -9.942 1.00 96.19 113 GLY A C 1
ATOM 875 O O . GLY A 1 113 ? 1.217 -11.416 -9.121 1.00 96.19 113 GLY A O 1
ATOM 876 N N . ILE A 1 114 ? -0.167 -11.148 -10.862 1.00 97.06 114 ILE A N 1
ATOM 877 C CA . ILE A 1 114 ? -0.505 -12.563 -11.050 1.00 97.06 114 ILE A CA 1
ATOM 878 C C . ILE A 1 114 ? 0.139 -13.085 -12.335 1.00 97.06 114 ILE A C 1
ATOM 880 O O . ILE A 1 114 ? 0.760 -14.143 -12.324 1.00 97.06 114 ILE A O 1
ATOM 884 N N . THR A 1 115 ? -0.008 -12.351 -13.439 1.00 96.75 115 THR A N 1
ATOM 885 C CA . THR A 1 115 ? 0.432 -12.788 -14.771 1.00 96.75 115 THR A CA 1
ATOM 886 C C . THR A 1 115 ? 1.868 -12.392 -15.096 1.00 96.75 115 THR A C 1
ATOM 888 O O . THR A 1 115 ? 2.499 -13.028 -15.935 1.00 96.75 115 THR A O 1
ATOM 891 N N . GLY A 1 116 ? 2.378 -11.326 -14.473 1.00 96.19 116 GLY A N 1
ATOM 892 C CA . GLY A 1 116 ? 3.556 -10.610 -14.953 1.00 96.19 116 GLY A CA 1
ATOM 893 C C . GLY A 1 116 ? 3.279 -9.805 -16.228 1.00 96.19 116 GLY A C 1
ATOM 894 O O . GLY A 1 116 ? 2.198 -9.888 -16.818 1.00 96.19 116 GLY A O 1
ATOM 895 N N . ASN A 1 117 ? 4.265 -9.000 -16.630 1.00 97.00 117 ASN A N 1
ATOM 896 C CA . ASN A 1 117 ? 4.296 -8.296 -17.912 1.00 97.00 117 ASN A CA 1
ATOM 897 C C . ASN A 1 117 ? 5.744 -7.978 -18.314 1.00 97.00 117 ASN A C 1
ATOM 899 O O . ASN A 1 117 ? 6.610 -7.765 -17.456 1.00 97.00 117 ASN A O 1
ATOM 903 N N . ILE A 1 118 ? 6.010 -7.935 -19.620 1.00 97.25 118 ILE A N 1
ATOM 904 C CA . ILE A 1 118 ? 7.332 -7.587 -20.148 1.00 97.25 118 ILE A CA 1
ATOM 905 C C . ILE A 1 118 ? 7.645 -6.141 -19.764 1.00 97.25 118 ILE A C 1
ATOM 907 O O . ILE A 1 118 ? 6.836 -5.242 -19.965 1.00 97.25 118 ILE A O 1
ATOM 911 N N . GLY A 1 119 ? 8.834 -5.924 -19.204 1.00 97.12 119 GLY A N 1
ATOM 912 C CA . GLY A 1 119 ? 9.288 -4.596 -18.798 1.00 97.12 119 GLY A CA 1
ATOM 913 C C . GLY A 1 119 ? 8.762 -4.113 -17.442 1.00 97.12 119 GLY A C 1
ATOM 914 O O . GLY A 1 119 ? 9.059 -2.994 -17.055 1.00 97.12 119 GLY A O 1
ATOM 915 N N . GLN A 1 120 ? 8.011 -4.932 -16.698 1.00 97.62 120 GLN A N 1
ATOM 916 C CA . GLN A 1 120 ? 7.388 -4.522 -15.430 1.00 97.62 120 GLN A CA 1
ATOM 917 C C . GLN A 1 120 ? 7.792 -5.418 -14.256 1.00 97.62 120 GLN A C 1
ATOM 919 O O . GLN A 1 120 ? 6.977 -5.717 -13.385 1.00 97.62 120 GLN A O 1
ATOM 924 N N . ILE A 1 121 ? 9.039 -5.894 -14.228 1.00 98.06 121 ILE A N 1
ATOM 925 C CA . ILE A 1 121 ? 9.480 -6.867 -13.218 1.00 98.06 121 ILE A CA 1
ATOM 926 C C . ILE A 1 121 ? 9.341 -6.327 -11.781 1.00 98.06 121 ILE A C 1
ATOM 928 O O . ILE A 1 121 ? 8.846 -7.040 -10.912 1.00 98.06 121 ILE A O 1
ATOM 932 N N . ASN A 1 122 ? 9.681 -5.058 -11.542 1.00 98.12 122 ASN A N 1
ATOM 933 C CA . ASN A 1 122 ? 9.512 -4.375 -10.254 1.00 98.12 122 ASN A CA 1
ATOM 934 C C . ASN A 1 122 ? 8.030 -4.243 -9.853 1.00 98.12 122 ASN A C 1
ATOM 936 O O . ASN A 1 122 ? 7.642 -4.577 -8.731 1.00 98.12 122 ASN A O 1
ATOM 940 N N . TYR A 1 123 ? 7.176 -3.802 -10.778 1.00 97.94 123 TYR A N 1
ATOM 941 C CA . TYR A 1 123 ? 5.753 -3.604 -10.548 1.00 97.94 123 TYR A CA 1
ATOM 942 C C . TYR A 1 123 ? 5.061 -4.939 -10.288 1.00 97.94 123 TYR A C 1
ATOM 944 O O . TYR A 1 123 ? 4.409 -5.090 -9.254 1.00 97.94 123 TYR A O 1
ATOM 952 N N . ALA A 1 124 ? 5.275 -5.932 -11.155 1.00 98.06 124 ALA A N 1
ATOM 953 C CA . ALA A 1 124 ? 4.766 -7.288 -10.995 1.00 98.06 124 ALA A CA 1
ATOM 954 C C . ALA A 1 124 ? 5.198 -7.887 -9.650 1.00 98.06 124 ALA A C 1
ATOM 956 O O . ALA A 1 124 ? 4.343 -8.354 -8.898 1.00 98.06 124 ALA A O 1
ATOM 957 N N . ALA A 1 125 ? 6.485 -7.790 -9.290 1.00 98.56 125 ALA A N 1
ATOM 958 C CA . ALA A 1 125 ? 6.992 -8.265 -8.003 1.00 98.56 125 ALA A CA 1
ATOM 959 C C . ALA A 1 125 ? 6.313 -7.558 -6.821 1.00 98.56 125 ALA A C 1
ATOM 961 O O . ALA A 1 125 ? 5.850 -8.216 -5.887 1.00 98.56 125 ALA A O 1
ATOM 962 N N . SER A 1 126 ? 6.177 -6.229 -6.872 1.00 98.56 126 SER A N 1
ATOM 963 C CA . SER A 1 126 ? 5.524 -5.470 -5.801 1.00 98.56 126 SER A CA 1
ATOM 964 C C . SER A 1 126 ? 4.049 -5.850 -5.627 1.00 98.56 126 SER A C 1
ATOM 966 O O . SER A 1 126 ? 3.587 -6.073 -4.506 1.00 98.56 126 SER A O 1
ATOM 968 N N . LYS A 1 127 ? 3.303 -5.988 -6.732 1.00 98.19 127 LYS A N 1
ATOM 969 C CA . LYS A 1 127 ? 1.872 -6.309 -6.726 1.00 98.19 127 LYS A CA 1
ATOM 970 C C . LYS A 1 127 ? 1.625 -7.776 -6.362 1.00 98.19 127 LYS A C 1
ATOM 972 O O . LYS A 1 127 ? 0.680 -8.050 -5.620 1.00 98.19 127 LYS A O 1
ATOM 977 N N . ALA A 1 128 ? 2.496 -8.698 -6.775 1.00 98.56 128 ALA A N 1
ATOM 978 C CA . ALA A 1 128 ? 2.501 -10.087 -6.308 1.00 98.56 128 ALA A CA 1
ATOM 979 C C . ALA A 1 128 ? 2.778 -10.170 -4.797 1.00 98.56 128 ALA A C 1
ATOM 981 O O . ALA A 1 128 ? 2.081 -10.877 -4.062 1.00 98.56 128 ALA A O 1
ATOM 982 N N . GLY A 1 129 ? 3.744 -9.382 -4.312 1.00 98.69 129 GLY A N 1
ATOM 983 C CA . GLY A 1 129 ? 4.076 -9.263 -2.894 1.00 98.69 129 GLY A CA 1
ATOM 984 C C . GLY A 1 129 ? 2.876 -8.852 -2.041 1.00 98.69 129 GLY A C 1
ATOM 985 O O . GLY A 1 129 ? 2.645 -9.442 -0.986 1.00 98.69 129 GLY A O 1
ATOM 986 N N . LEU A 1 130 ? 2.038 -7.928 -2.530 1.00 98.69 130 LEU A N 1
ATOM 987 C CA . LEU A 1 130 ? 0.796 -7.541 -1.848 1.00 98.69 130 LEU A CA 1
ATOM 988 C C . LEU A 1 130 ? -0.182 -8.711 -1.681 1.00 98.69 130 LEU A C 1
ATOM 990 O O . LEU A 1 130 ? -0.861 -8.787 -0.657 1.00 98.69 130 LEU A O 1
ATOM 994 N N . ILE A 1 131 ? -0.253 -9.642 -2.637 1.00 98.69 131 ILE A N 1
ATOM 995 C CA . ILE A 1 131 ? -1.129 -10.822 -2.545 1.00 98.69 131 ILE A CA 1
ATOM 996 C C . ILE A 1 131 ? -0.652 -11.731 -1.408 1.00 98.69 131 ILE A C 1
ATOM 998 O O . ILE A 1 131 ? -1.454 -12.147 -0.567 1.00 98.69 131 ILE A O 1
ATOM 1002 N N . GLY A 1 132 ? 0.653 -12.018 -1.361 1.00 98.69 132 GLY A N 1
ATOM 1003 C CA . GLY A 1 132 ? 1.266 -12.806 -0.290 1.00 98.69 132 GLY A CA 1
ATOM 1004 C C . GLY A 1 132 ? 1.097 -12.141 1.076 1.00 98.69 132 GLY A C 1
ATOM 1005 O O . GLY A 1 132 ? 0.589 -12.764 2.008 1.00 98.69 132 GLY A O 1
ATOM 1006 N N . MET A 1 133 ? 1.427 -10.850 1.161 1.00 98.69 133 MET A N 1
ATOM 1007 C CA . MET A 1 133 ? 1.279 -10.042 2.371 1.00 98.69 133 MET A CA 1
ATOM 1008 C C . MET A 1 133 ? -0.161 -10.070 2.888 1.00 98.69 133 MET A C 1
ATOM 1010 O O . MET A 1 133 ? -0.385 -10.368 4.055 1.00 98.69 133 MET A O 1
ATOM 1014 N N . THR A 1 134 ? -1.148 -9.855 2.014 1.00 98.81 134 THR A N 1
ATOM 1015 C CA . THR A 1 134 ? -2.568 -9.870 2.396 1.00 98.81 134 THR A CA 1
ATOM 1016 C C . THR A 1 134 ? -2.978 -11.212 2.992 1.00 98.81 134 THR A C 1
ATOM 1018 O O . THR A 1 134 ? -3.635 -11.241 4.032 1.00 98.81 134 THR A O 1
ATOM 1021 N N . LYS A 1 135 ? -2.593 -12.327 2.358 1.00 98.75 135 LYS A N 1
ATOM 1022 C CA . LYS A 1 135 ? -2.925 -13.674 2.848 1.00 98.75 135 LYS A CA 1
ATOM 1023 C C . LYS A 1 135 ? -2.351 -13.911 4.245 1.00 98.75 135 LYS A C 1
ATOM 1025 O O . LYS A 1 135 ? -3.055 -14.448 5.099 1.00 98.75 135 LYS A O 1
ATOM 1030 N N . SER A 1 136 ? -1.106 -13.501 4.481 1.00 98.75 136 SER A N 1
ATOM 1031 C CA . SER A 1 136 ? -0.468 -13.606 5.797 1.00 98.75 136 SER A CA 1
ATOM 1032 C C . SER A 1 136 ? -1.161 -12.719 6.833 1.00 98.75 136 SER A C 1
ATOM 1034 O O . SER A 1 136 ? -1.574 -13.224 7.874 1.00 98.75 136 SER A O 1
ATOM 1036 N N . THR A 1 137 ? -1.402 -11.440 6.521 1.00 98.69 137 THR A N 1
ATOM 1037 C CA . THR A 1 137 ? -2.102 -10.500 7.413 1.00 98.69 137 THR A CA 1
ATOM 1038 C C . THR A 1 137 ? -3.508 -10.985 7.773 1.00 98.69 137 THR A C 1
ATOM 1040 O O . THR A 1 137 ? -3.909 -10.905 8.931 1.00 98.69 137 THR A O 1
ATOM 1043 N N . ALA A 1 138 ? -4.259 -11.524 6.807 1.00 98.69 138 ALA A N 1
ATOM 1044 C CA . ALA A 1 138 ? -5.596 -12.056 7.052 1.00 98.69 138 ALA A CA 1
ATOM 1045 C C . ALA A 1 138 ? -5.569 -13.213 8.060 1.00 98.69 138 ALA A C 1
ATOM 1047 O O . ALA A 1 138 ? -6.370 -13.231 8.990 1.00 98.69 138 ALA A O 1
ATOM 1048 N N . LYS A 1 139 ? -4.630 -14.157 7.904 1.00 98.56 139 LYS A N 1
ATOM 1049 C CA . LYS A 1 139 ? -4.476 -15.297 8.820 1.00 98.56 139 LYS A CA 1
ATOM 1050 C C . LYS A 1 139 ? -4.057 -14.853 10.220 1.00 98.56 139 LYS A C 1
ATOM 1052 O O . LYS A 1 139 ? -4.601 -15.349 11.200 1.00 98.56 139 LYS A O 1
ATOM 1057 N N . GLU A 1 140 ? -3.118 -13.917 10.306 1.00 98.19 140 GLU A N 1
ATOM 1058 C CA . GLU A 1 140 ? -2.579 -13.427 11.576 1.00 98.19 140 GLU A CA 1
ATOM 1059 C C . GLU A 1 140 ? -3.632 -12.670 12.400 1.00 98.19 140 GLU A C 1
ATOM 1061 O O . GLU A 1 140 ? -3.754 -12.874 13.609 1.00 98.19 140 GLU A O 1
ATOM 1066 N N . LEU A 1 141 ? -4.438 -11.828 11.746 1.00 98.12 141 LEU A N 1
ATOM 1067 C CA . LEU A 1 141 ? -5.357 -10.919 12.434 1.00 98.12 141 LEU A CA 1
ATOM 1068 C C . LEU A 1 141 ? -6.804 -11.435 12.545 1.00 98.12 141 LEU A C 1
ATOM 1070 O O . LEU A 1 141 ? -7.621 -10.804 13.223 1.00 98.12 141 LEU A O 1
ATOM 1074 N N . ALA A 1 142 ? -7.121 -12.597 11.959 1.00 97.56 142 ALA A N 1
ATOM 1075 C CA . ALA A 1 142 ? -8.469 -13.177 11.963 1.00 97.56 142 ALA A CA 1
ATOM 1076 C C . ALA A 1 142 ? -9.058 -13.331 13.377 1.00 97.56 142 ALA A C 1
ATOM 1078 O O . ALA A 1 142 ? -10.204 -12.955 13.622 1.00 97.56 142 ALA A O 1
ATOM 1079 N N . SER A 1 143 ? -8.255 -13.804 14.338 1.00 97.00 143 SER A N 1
ATOM 1080 C CA . SER A 1 143 ? -8.673 -13.985 15.743 1.00 97.00 143 SER A CA 1
ATOM 1081 C C . SER A 1 143 ? -9.022 -12.674 16.467 1.00 97.00 143 SER A C 1
ATOM 1083 O O . SER A 1 143 ? -9.532 -12.693 17.587 1.00 97.00 143 SER A O 1
ATOM 1085 N N . ARG A 1 144 ? -8.736 -11.523 15.846 1.00 97.12 144 ARG A N 1
ATOM 1086 C CA . ARG A 1 144 ? -8.951 -10.176 16.389 1.00 97.12 144 ARG A CA 1
ATOM 1087 C C . ARG A 1 144 ? -10.058 -9.408 15.659 1.00 97.12 144 ARG A C 1
ATOM 1089 O O . ARG A 1 144 ? -10.151 -8.196 15.830 1.00 97.12 144 ARG A O 1
ATOM 1096 N N . SER A 1 145 ? -10.893 -10.096 14.873 1.00 96.50 145 SER A N 1
ATOM 1097 C CA . SER A 1 145 ? -12.006 -9.508 14.100 1.00 96.50 145 SER A CA 1
ATOM 1098 C C . SER A 1 145 ? -11.569 -8.504 13.022 1.00 96.50 145 SER A C 1
ATOM 1100 O O . SER A 1 145 ? -12.340 -7.631 12.599 1.00 96.50 145 SER A O 1
ATOM 1102 N N . ILE A 1 146 ? -10.330 -8.646 12.550 1.00 98.56 146 ILE A N 1
ATOM 1103 C CA . ILE A 1 146 ? -9.750 -7.841 11.478 1.00 98.56 146 ILE A CA 1
ATOM 1104 C C . ILE A 1 146 ? -9.653 -8.712 10.228 1.00 98.56 146 ILE A C 1
ATOM 1106 O O . ILE A 1 146 ? -9.195 -9.851 10.288 1.00 98.56 146 ILE A O 1
ATOM 1110 N N . THR A 1 147 ? -10.069 -8.170 9.086 1.00 98.69 147 THR A N 1
ATOM 1111 C CA . THR A 1 147 ? -9.976 -8.862 7.793 1.00 98.69 147 THR A CA 1
ATOM 1112 C C . THR A 1 147 ? -9.014 -8.125 6.876 1.00 98.69 147 THR A C 1
ATOM 1114 O O . THR A 1 147 ? -9.052 -6.893 6.830 1.00 98.69 147 THR A O 1
ATOM 1117 N N . ALA A 1 148 ? -8.238 -8.857 6.079 1.00 98.75 148 ALA A N 1
ATOM 1118 C CA . ALA A 1 148 ? -7.439 -8.292 4.999 1.00 98.75 148 ALA A CA 1
ATOM 1119 C C . ALA A 1 148 ? -7.847 -8.914 3.658 1.00 98.75 148 ALA A C 1
ATOM 1121 O O . ALA A 1 148 ? -7.954 -10.134 3.553 1.00 98.75 148 ALA A O 1
ATOM 1122 N N . ASN A 1 149 ? -8.073 -8.079 2.645 1.00 98.69 149 ASN A N 1
ATOM 1123 C CA . ASN A 1 149 ? -8.442 -8.494 1.293 1.00 98.69 149 ASN A CA 1
ATOM 1124 C C . ASN A 1 149 ? -7.542 -7.818 0.259 1.00 98.69 149 ASN A C 1
ATOM 1126 O O . ASN A 1 149 ? -7.037 -6.717 0.477 1.00 98.69 149 ASN A O 1
ATOM 1130 N 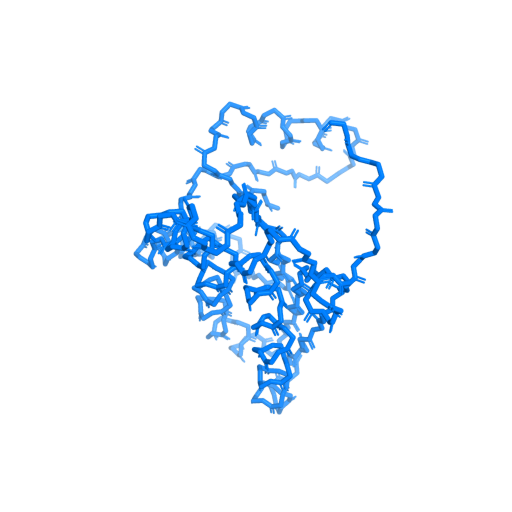N . CYS A 1 150 ? -7.349 -8.487 -0.874 1.00 98.19 150 CYS A N 1
ATOM 1131 C CA . CYS A 1 150 ? -6.540 -7.986 -1.97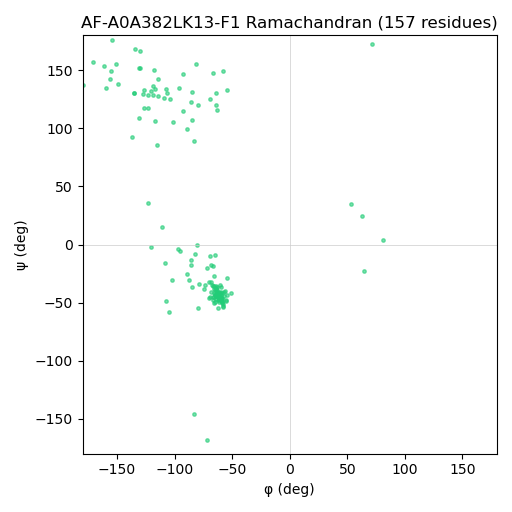2 1.00 98.19 150 CYS A CA 1
ATOM 1132 C C . CYS A 1 150 ? -7.388 -7.949 -3.235 1.00 98.19 150 CYS A C 1
ATOM 1134 O O . CYS A 1 150 ? -8.015 -8.948 -3.584 1.00 98.19 150 CYS A O 1
ATOM 1136 N N . ILE A 1 151 ? -7.405 -6.800 -3.900 1.00 98.12 151 ILE A N 1
ATOM 1137 C CA . ILE A 1 151 ? -8.097 -6.612 -5.173 1.00 98.12 151 ILE A CA 1
ATOM 1138 C C . ILE A 1 151 ? -7.021 -6.534 -6.247 1.00 98.12 151 ILE A C 1
ATOM 1140 O O . ILE A 1 151 ? -6.0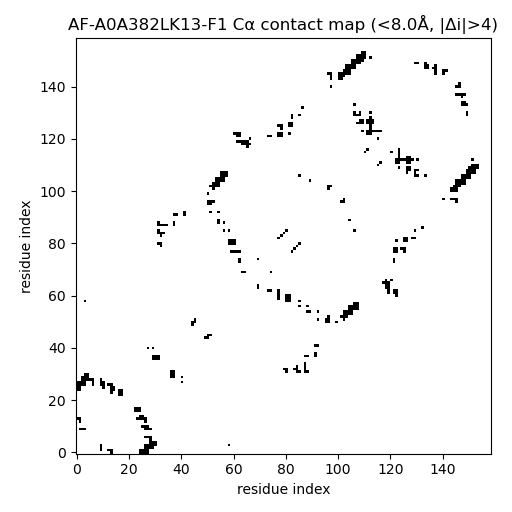65 -5.781 -6.087 1.00 98.12 151 ILE A O 1
ATOM 1144 N N . ALA A 1 152 ? -7.165 -7.302 -7.325 1.00 96.31 152 ALA A N 1
ATOM 1145 C CA . ALA A 1 152 ? -6.253 -7.292 -8.466 1.00 96.31 152 ALA A CA 1
ATOM 1146 C C . ALA A 1 152 ? -7.002 -6.788 -9.711 1.00 96.31 152 ALA A C 1
ATOM 1148 O O . ALA A 1 152 ? -7.558 -7.600 -10.451 1.00 96.31 152 ALA A O 1
ATOM 1149 N N . PRO A 1 153 ? -7.079 -5.461 -9.928 1.00 94.19 153 PRO A N 1
ATOM 1150 C CA . PRO A 1 153 ? -7.771 -4.909 -11.084 1.00 94.19 153 PRO A CA 1
ATOM 1151 C C . PRO A 1 153 ? -7.065 -5.268 -12.392 1.00 94.19 153 PRO A C 1
ATOM 1153 O O . PRO A 1 153 ? -5.834 -5.376 -12.436 1.00 94.19 153 PRO A O 1
ATOM 1156 N N . GLY A 1 154 ? -7.864 -5.426 -13.450 1.00 88.12 154 GLY A N 1
ATOM 1157 C CA . GLY A 1 154 ? -7.387 -5.410 -14.830 1.00 88.12 154 GLY A CA 1
ATOM 1158 C C . GLY A 1 154 ? -6.988 -4.002 -15.272 1.00 88.12 154 GLY A C 1
ATOM 1159 O O . GLY A 1 154 ? -6.902 -3.082 -14.457 1.00 88.12 154 GLY A O 1
ATOM 1160 N N . TYR A 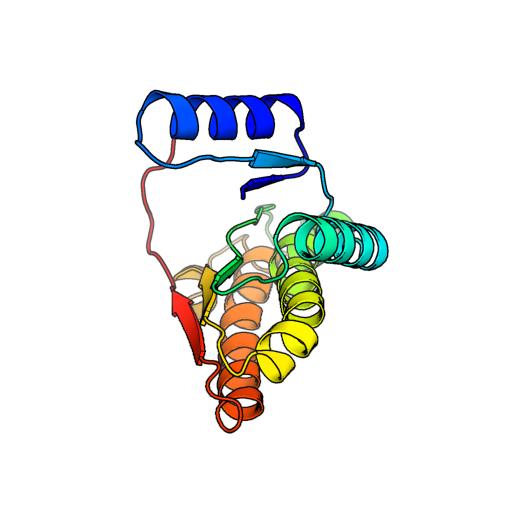1 155 ? -6.773 -3.821 -16.573 1.00 77.88 155 TYR A N 1
ATOM 1161 C CA . TYR A 1 155 ? -6.600 -2.481 -17.120 1.00 77.88 155 TYR A CA 1
ATOM 1162 C C . TYR A 1 155 ? -7.897 -1.685 -16.937 1.00 77.88 155 TYR A C 1
ATOM 1164 O O . TYR A 1 155 ? -8.957 -2.091 -17.413 1.00 77.88 155 TYR A O 1
ATOM 1172 N N . ILE A 1 156 ? -7.806 -0.572 -16.219 1.00 78.06 156 ILE A N 1
ATOM 1173 C CA . ILE A 1 156 ? -8.882 0.399 -16.052 1.00 78.06 156 ILE A CA 1
ATOM 1174 C C . ILE A 1 156 ? -8.337 1.695 -16.629 1.00 78.06 156 ILE A C 1
ATOM 1176 O O . ILE A 1 156 ? -7.231 2.099 -16.277 1.00 78.06 156 ILE A O 1
ATOM 1180 N N . GLN A 1 157 ? -9.096 2.325 -17.519 1.00 63.34 157 GLN A N 1
ATOM 1181 C CA . GLN A 1 157 ? -8.756 3.655 -17.997 1.00 63.34 157 GLN A CA 1
ATOM 1182 C C . GLN A 1 157 ? -8.812 4.619 -16.807 1.00 63.34 157 GLN A C 1
ATOM 1184 O O . GLN A 1 157 ? -9.862 4.790 -16.189 1.00 63.34 157 GLN A O 1
ATOM 1189 N N . THR A 1 158 ? -7.665 5.192 -16.464 1.00 67.50 158 THR A N 1
ATOM 1190 C CA . THR A 1 158 ? -7.524 6.243 -15.454 1.00 67.50 158 THR A CA 1
ATOM 1191 C C . THR A 1 158 ? -6.963 7.480 -16.144 1.00 67.50 158 THR A C 1
ATOM 1193 O O . THR A 1 158 ? -6.061 7.328 -16.971 1.00 67.50 158 THR A O 1
ATOM 1196 N N . ASP A 1 159 ? -7.521 8.651 -15.834 1.00 46.34 159 ASP A N 1
ATOM 1197 C CA . ASP A 1 159 ? -7.124 9.956 -16.391 1.00 46.34 159 ASP A CA 1
ATOM 1198 C C . ASP A 1 159 ? -5.708 10.389 -15.974 1.00 46.34 159 ASP A C 1
ATOM 1200 O O . ASP A 1 159 ? -5.286 10.036 -14.844 1.00 46.34 159 ASP A O 1
#

Mean predicted aligned error: 3.19 Å